Protein AF-A0A1B6K5D1-F1 (afdb_monomer)

Foldseek 3Di:
DLVLLQVLLVVPADFVLVVDPDDDPRRLQGDQDDDDDPVVCPDSNRLNSVLLSLDDPVLSPDGDPVNNVVVVVVCVVVPDPDSVSSVVVSVVVVVVVPPD

Radius of gyration: 13.91 Å; Cα contacts (8 Å, |Δi|>4): 85; chains: 1; bounding box: 37×39×29 Å

Structure (mmCIF, N/CA/C/O backbone):
data_AF-A0A1B6K5D1-F1
#
_entry.id   AF-A0A1B6K5D1-F1
#
loop_
_atom_site.group_PDB
_atom_site.id
_atom_site.type_symbol
_atom_site.label_atom_id
_atom_site.label_alt_id
_atom_site.label_comp_id
_atom_site.label_asym_id
_atom_site.label_entity_id
_atom_site.label_seq_id
_atom_site.pdbx_PDB_ins_code
_atom_site.Cartn_x
_atom_site.Cartn_y
_atom_site.Cartn_z
_atom_site.occupancy
_atom_site.B_iso_or_equiv
_atom_site.auth_seq_id
_atom_site.auth_comp_id
_atom_site.auth_asym_id
_atom_site.auth_atom_id
_atom_site.pdbx_PDB_model_num
ATOM 1 N N . ILE A 1 1 ? -5.098 6.476 0.866 1.00 90.81 1 ILE A N 1
ATOM 2 C CA . ILE A 1 1 ? -4.411 5.159 0.751 1.00 90.81 1 ILE A CA 1
ATOM 3 C C . ILE A 1 1 ? -4.099 4.810 -0.705 1.00 90.81 1 ILE A C 1
ATOM 5 O O . ILE A 1 1 ? -2.922 4.711 -1.029 1.00 90.81 1 ILE A O 1
ATOM 9 N N . HIS A 1 2 ? -5.110 4.700 -1.579 1.00 94.56 2 HIS A N 1
ATOM 10 C CA . HIS A 1 2 ? -4.952 4.362 -3.006 1.00 94.56 2 HIS A CA 1
ATOM 11 C C . HIS A 1 2 ? -3.834 5.151 -3.718 1.00 94.56 2 HIS A C 1
ATOM 13 O O . HIS A 1 2 ? -2.853 4.566 -4.171 1.00 94.56 2 HIS A O 1
ATOM 19 N N . GLU A 1 3 ? -3.917 6.486 -3.717 1.00 95.19 3 GLU A N 1
ATOM 20 C CA . GLU A 1 3 ? -2.933 7.339 -4.403 1.00 95.19 3 GLU A CA 1
ATOM 21 C C . GLU A 1 3 ? -1.515 7.229 -3.834 1.00 95.19 3 GLU A C 1
ATOM 23 O O . GLU A 1 3 ? -0.547 7.260 -4.585 1.00 95.19 3 GLU A O 1
ATOM 28 N N . ALA A 1 4 ? -1.363 7.044 -2.519 1.00 95.44 4 ALA A N 1
ATOM 29 C CA . ALA A 1 4 ? -0.044 6.883 -1.905 1.00 95.44 4 ALA A CA 1
ATOM 30 C C . ALA A 1 4 ? 0.646 5.588 -2.371 1.00 95.44 4 ALA A C 1
ATOM 32 O O . ALA A 1 4 ? 1.853 5.584 -2.609 1.00 95.44 4 ALA A O 1
ATOM 33 N N . ILE A 1 5 ? -0.122 4.505 -2.544 1.00 95.75 5 ILE A N 1
ATOM 34 C CA . ILE A 1 5 ? 0.382 3.233 -3.078 1.00 95.75 5 ILE A CA 1
ATOM 35 C C . ILE A 1 5 ? 0.753 3.384 -4.561 1.00 95.75 5 ILE A C 1
ATOM 37 O O . ILE A 1 5 ? 1.828 2.946 -4.968 1.00 95.75 5 ILE A O 1
ATOM 41 N N . LEU A 1 6 ? -0.089 4.038 -5.367 1.00 96.75 6 LEU A N 1
ATOM 42 C CA . LEU A 1 6 ? 0.214 4.271 -6.785 1.00 96.75 6 LEU A CA 1
ATOM 43 C C . LEU A 1 6 ? 1.383 5.230 -6.996 1.00 96.75 6 LEU A C 1
ATOM 45 O O . LEU A 1 6 ? 2.132 5.089 -7.959 1.00 96.75 6 LEU A O 1
ATOM 49 N N . HIS A 1 7 ? 1.571 6.189 -6.092 1.00 96.88 7 HIS A N 1
ATOM 50 C CA . HIS A 1 7 ? 2.727 7.068 -6.118 1.00 96.88 7 HIS A CA 1
ATOM 51 C C . HIS A 1 7 ? 4.024 6.265 -5.974 1.00 96.88 7 HIS A C 1
ATOM 53 O O . HIS A 1 7 ? 4.916 6.416 -6.801 1.00 96.88 7 HIS A O 1
ATOM 59 N N . VAL A 1 8 ? 4.122 5.365 -4.987 1.00 96.56 8 VAL A N 1
ATOM 60 C CA . VAL A 1 8 ? 5.336 4.545 -4.812 1.00 96.56 8 VAL A CA 1
ATOM 61 C C . VAL A 1 8 ? 5.522 3.487 -5.893 1.00 96.56 8 VAL A C 1
ATOM 63 O O . VAL A 1 8 ? 6.660 3.131 -6.182 1.00 96.56 8 VAL A O 1
ATOM 66 N N . ASP A 1 9 ? 4.437 3.015 -6.511 1.00 95.56 9 ASP A N 1
ATOM 67 C CA . ASP A 1 9 ? 4.499 2.109 -7.661 1.00 95.56 9 ASP A CA 1
ATOM 68 C C . ASP A 1 9 ? 5.243 2.739 -8.847 1.00 95.56 9 ASP A C 1
ATOM 70 O O . ASP A 1 9 ? 6.121 2.112 -9.433 1.00 95.56 9 ASP A O 1
ATOM 74 N N . LYS A 1 10 ? 4.964 4.018 -9.127 1.00 95.25 10 LYS A N 1
ATOM 75 C CA . LYS A 1 10 ? 5.604 4.791 -10.204 1.00 95.25 10 LYS A CA 1
ATOM 76 C C . LYS A 1 10 ? 7.061 5.160 -9.926 1.00 95.25 10 LYS A C 1
ATOM 78 O O . LYS A 1 10 ? 7.785 5.512 -10.848 1.00 95.25 10 LYS A O 1
ATOM 83 N N . LEU A 1 11 ? 7.486 5.138 -8.662 1.00 94.56 11 LEU A N 1
ATOM 84 C CA . LEU A 1 11 ? 8.839 5.539 -8.269 1.00 94.56 11 LEU A CA 1
ATOM 85 C C . LEU A 1 11 ? 9.884 4.427 -8.441 1.00 94.56 11 LEU A C 1
ATOM 87 O O . LEU A 1 11 ? 11.061 4.707 -8.237 1.00 94.56 11 LEU A O 1
ATOM 91 N N . HIS A 1 12 ? 9.475 3.192 -8.767 1.00 88.19 12 HIS A N 1
ATOM 92 C CA . HIS A 1 12 ? 10.377 2.043 -8.955 1.00 88.19 12 HIS A CA 1
ATOM 93 C C . HIS A 1 12 ? 11.424 1.910 -7.835 1.00 88.19 12 HIS A C 1
ATOM 95 O O . HIS A 1 12 ? 12.624 1.783 -8.064 1.00 88.19 12 HIS A O 1
ATOM 101 N N . LEU A 1 13 ? 10.949 2.016 -6.594 1.00 91.31 13 LEU A N 1
ATOM 102 C CA . LEU A 1 13 ? 11.799 2.048 -5.410 1.00 91.31 13 LEU A CA 1
ATOM 103 C C . LEU A 1 13 ? 12.433 0.683 -5.134 1.00 91.31 13 LEU A C 1
ATOM 105 O O . LEU A 1 13 ? 11.816 -0.351 -5.380 1.00 91.31 13 LEU A O 1
ATOM 109 N N . GLN A 1 14 ? 13.624 0.706 -4.534 1.00 91.56 14 GLN A N 1
ATOM 110 C CA . GLN A 1 14 ? 14.353 -0.500 -4.149 1.00 91.56 14 GLN A CA 1
ATOM 111 C C . GLN A 1 14 ? 13.533 -1.420 -3.234 1.00 91.56 14 GLN A C 1
ATOM 113 O O . GLN A 1 14 ? 12.869 -0.991 -2.281 1.00 91.56 14 GLN A O 1
ATOM 118 N N . THR A 1 15 ? 13.650 -2.707 -3.511 1.00 91.25 15 THR A N 1
ATOM 119 C CA . THR A 1 15 ? 13.132 -3.833 -2.741 1.00 91.25 15 THR A CA 1
ATOM 120 C C . THR A 1 15 ? 14.247 -4.484 -1.926 1.00 91.25 15 THR A C 1
ATOM 122 O O . THR A 1 15 ? 15.421 -4.145 -2.067 1.00 91.25 15 THR A O 1
ATOM 125 N N . HIS A 1 16 ? 13.904 -5.430 -1.051 1.00 89.44 16 HIS A N 1
ATOM 126 C CA . HIS A 1 16 ? 14.920 -6.176 -0.301 1.00 89.44 16 HIS A CA 1
ATOM 127 C C . HIS A 1 16 ? 15.756 -7.099 -1.201 1.00 89.44 16 HIS A C 1
ATOM 129 O O . HIS A 1 16 ? 16.898 -7.390 -0.851 1.00 89.44 16 HIS A O 1
ATOM 135 N N . MET A 1 17 ? 15.232 -7.527 -2.358 1.00 87.94 17 MET A N 1
ATOM 136 C CA . MET A 1 17 ? 16.028 -8.273 -3.346 1.00 87.94 17 MET A CA 1
ATOM 137 C C . MET A 1 17 ? 17.172 -7.452 -3.923 1.00 87.94 17 MET A C 1
ATOM 139 O O . MET A 1 17 ? 18.224 -8.007 -4.206 1.00 87.94 17 MET A O 1
ATOM 143 N N . ASP A 1 18 ? 16.996 -6.139 -4.055 1.00 86.81 18 ASP A N 1
ATOM 144 C CA . ASP A 1 18 ? 18.045 -5.267 -4.593 1.00 86.81 18 ASP A CA 1
ATOM 145 C C . ASP A 1 18 ? 19.199 -5.065 -3.592 1.00 86.81 18 ASP A C 1
ATOM 147 O O . ASP A 1 18 ? 20.264 -4.574 -3.957 1.00 86.81 18 ASP A O 1
ATOM 151 N N . VAL A 1 19 ? 18.987 -5.428 -2.320 1.00 85.75 19 VAL A N 1
ATOM 152 C CA . VAL A 1 19 ? 19.955 -5.267 -1.223 1.00 85.75 19 VAL A CA 1
ATOM 153 C C . VAL A 1 19 ? 20.676 -6.579 -0.894 1.00 85.75 19 VAL A C 1
ATOM 155 O O . VAL A 1 19 ? 21.814 -6.553 -0.424 1.00 85.75 19 VAL A O 1
ATOM 158 N N . HIS A 1 20 ? 20.037 -7.730 -1.118 1.00 79.69 20 HIS A N 1
ATOM 159 C CA . HIS A 1 20 ? 20.561 -9.038 -0.726 1.00 79.69 20 HIS A CA 1
ATOM 160 C C . HIS A 1 20 ? 20.730 -9.973 -1.926 1.00 79.69 20 HIS A C 1
ATOM 162 O O . HIS A 1 20 ? 19.796 -10.206 -2.682 1.00 79.69 20 HIS A O 1
ATOM 168 N N . ASN A 1 21 ? 21.894 -10.622 -2.021 1.00 79.50 21 ASN A N 1
ATOM 169 C CA . ASN A 1 21 ? 22.206 -11.589 -3.085 1.00 79.50 21 ASN A CA 1
ATOM 170 C C . ASN A 1 21 ? 21.558 -12.975 -2.889 1.00 79.50 21 ASN A C 1
ATOM 172 O O . ASN A 1 21 ? 21.897 -13.917 -3.601 1.00 79.50 21 ASN A O 1
ATOM 176 N N . TYR A 1 22 ? 20.665 -13.132 -1.910 1.00 83.38 22 TYR A N 1
ATOM 177 C CA . TYR A 1 22 ? 19.981 -14.392 -1.627 1.00 83.38 22 TYR A CA 1
ATOM 178 C C . TYR A 1 22 ? 18.476 -14.172 -1.425 1.00 83.38 22 TYR A C 1
ATOM 180 O O . TYR A 1 22 ? 18.067 -13.111 -0.941 1.00 83.38 22 TYR A O 1
ATOM 188 N N . PRO A 1 23 ? 17.629 -15.164 -1.762 1.00 76.44 23 PRO A N 1
ATOM 189 C CA . PRO A 1 23 ? 16.189 -15.047 -1.584 1.00 76.44 23 PRO A CA 1
ATOM 190 C C . PRO A 1 23 ? 15.832 -14.893 -0.107 1.00 76.44 23 PRO A C 1
ATOM 192 O O . PRO A 1 23 ? 16.207 -15.713 0.731 1.00 76.44 23 PRO A O 1
ATOM 195 N N . THR A 1 24 ? 15.052 -13.866 0.214 1.00 81.88 24 THR A N 1
ATOM 196 C CA . THR A 1 24 ? 14.468 -13.693 1.549 1.00 81.88 24 THR A CA 1
ATOM 197 C C . THR A 1 24 ? 12.950 -13.784 1.473 1.00 81.88 24 THR A C 1
ATOM 199 O O . THR A 1 24 ? 12.341 -13.455 0.456 1.00 81.88 24 THR A O 1
ATOM 202 N N . ARG A 1 25 ? 12.296 -14.170 2.577 1.00 78.56 25 ARG A N 1
ATOM 203 C CA . ARG A 1 25 ? 10.821 -14.236 2.669 1.00 78.56 25 ARG A CA 1
ATOM 204 C C . ARG A 1 25 ? 10.136 -12.900 2.321 1.00 78.56 25 ARG A C 1
ATOM 206 O O . ARG A 1 25 ? 8.959 -12.866 1.975 1.00 78.56 25 ARG A O 1
ATOM 213 N N . HIS A 1 26 ? 10.861 -11.788 2.424 1.00 84.00 26 HIS A N 1
ATOM 214 C CA . HIS A 1 26 ? 10.366 -10.432 2.183 1.00 84.00 26 HIS A CA 1
ATOM 215 C C . HIS A 1 26 ? 11.076 -9.717 1.032 1.00 84.00 26 HIS A C 1
ATOM 217 O O . HIS A 1 26 ? 10.943 -8.507 0.887 1.00 84.00 26 HIS A O 1
ATOM 223 N N . ALA A 1 27 ? 11.742 -10.493 0.182 1.00 85.75 27 ALA A N 1
ATOM 224 C CA . ALA A 1 27 ? 12.331 -10.122 -1.093 1.00 85.75 27 ALA A CA 1
ATOM 225 C C . ALA A 1 27 ? 11.569 -9.018 -1.849 1.00 85.75 27 ALA A C 1
ATOM 227 O O . ALA A 1 27 ? 12.124 -7.959 -2.128 1.00 85.75 27 ALA A O 1
ATOM 228 N N . SER A 1 28 ? 10.281 -9.245 -2.133 1.00 87.25 28 SER A N 1
ATOM 229 C CA . SER A 1 28 ? 9.439 -8.338 -2.927 1.00 87.25 28 SER A CA 1
ATOM 230 C C . SER A 1 28 ? 8.916 -7.114 -2.166 1.00 87.25 28 SER A C 1
ATOM 232 O O . SER A 1 28 ? 8.192 -6.298 -2.737 1.00 87.25 28 SER A O 1
ATOM 234 N N . ARG A 1 29 ? 9.240 -6.962 -0.874 1.00 91.56 29 ARG A N 1
ATOM 235 C CA . ARG A 1 29 ? 8.842 -5.787 -0.089 1.00 91.56 29 ARG A CA 1
ATOM 236 C C . ARG A 1 29 ? 9.771 -4.619 -0.384 1.00 91.56 29 ARG A C 1
ATOM 238 O O . ARG A 1 29 ? 10.992 -4.778 -0.419 1.00 91.56 29 ARG A O 1
ATOM 245 N N . LEU A 1 30 ? 9.188 -3.429 -0.502 1.00 93.19 30 LEU A N 1
ATOM 246 C CA . LEU 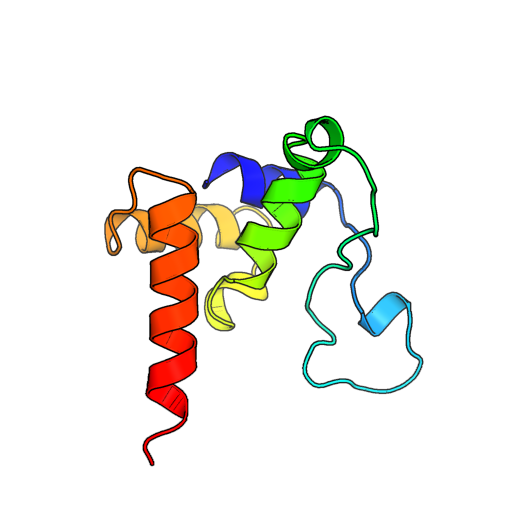A 1 30 ? 9.931 -2.179 -0.612 1.00 93.19 30 LEU A CA 1
ATOM 247 C C . LEU A 1 30 ? 10.757 -1.948 0.654 1.00 93.19 30 LEU A C 1
ATOM 249 O O . LEU A 1 30 ? 10.270 -2.172 1.768 1.00 93.19 30 LEU A O 1
ATOM 253 N N . THR A 1 31 ? 11.986 -1.465 0.495 1.00 93.38 31 THR A N 1
ATOM 254 C CA . THR A 1 31 ? 12.815 -1.061 1.633 1.00 93.38 31 THR A CA 1
ATOM 255 C C . THR A 1 31 ? 12.205 0.169 2.296 1.00 93.38 31 THR A C 1
ATOM 257 O O . THR A 1 31 ? 11.791 1.120 1.626 1.00 93.38 31 THR A O 1
ATOM 260 N N . ILE A 1 32 ? 12.113 0.167 3.625 1.00 91.88 32 ILE A N 1
ATOM 261 C CA . ILE A 1 32 ? 11.635 1.325 4.385 1.00 91.88 32 ILE A CA 1
ATOM 262 C C . ILE A 1 32 ? 12.871 2.007 4.976 1.00 91.88 32 ILE A C 1
ATOM 264 O O . ILE A 1 32 ? 13.551 1.396 5.797 1.00 91.88 32 ILE A O 1
ATOM 268 N N . PRO A 1 33 ? 13.196 3.242 4.556 1.00 89.50 33 PRO A N 1
ATOM 269 C CA . PRO A 1 33 ? 1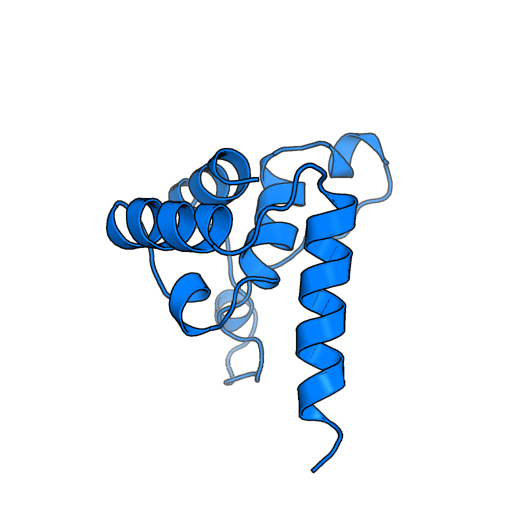4.385 3.923 5.033 1.00 89.50 33 PRO A CA 1
ATOM 270 C C . PRO A 1 33 ? 14.200 4.304 6.501 1.00 89.50 33 PRO A C 1
ATOM 272 O O . PRO A 1 33 ? 13.116 4.727 6.909 1.00 89.50 33 PRO A O 1
ATOM 275 N N . GLN A 1 34 ? 15.265 4.154 7.283 1.00 88.12 34 GLN A N 1
ATOM 276 C CA . GLN A 1 34 ? 15.281 4.540 8.687 1.00 88.12 34 GLN A CA 1
ATOM 277 C C . GLN A 1 34 ? 15.345 6.071 8.798 1.00 88.12 34 GLN A C 1
ATOM 279 O O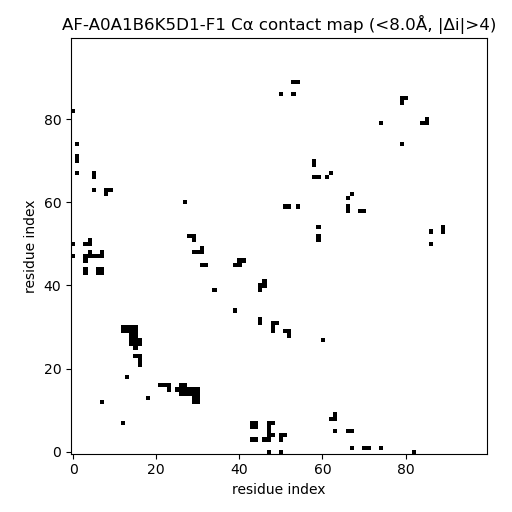 . GLN A 1 34 ? 16.114 6.725 8.094 1.00 88.12 34 GLN A O 1
ATOM 284 N N . HIS A 1 35 ? 14.541 6.661 9.678 1.00 88.56 35 HIS A N 1
ATOM 285 C CA . HIS A 1 35 ? 14.448 8.114 9.850 1.00 88.56 35 HIS A CA 1
ATOM 286 C C . HIS A 1 35 ? 14.148 8.464 11.316 1.00 88.56 35 HIS A C 1
ATOM 288 O O . HIS A 1 35 ? 13.772 7.601 12.104 1.00 88.56 35 HIS A O 1
ATOM 294 N N . ARG A 1 36 ? 14.343 9.737 11.693 1.00 86.31 36 ARG A N 1
ATOM 295 C CA . ARG A 1 36 ? 14.213 10.217 13.088 1.00 86.31 36 ARG A CA 1
ATOM 296 C C . ARG A 1 36 ? 13.145 11.295 13.299 1.00 86.31 36 ARG A C 1
ATOM 298 O O . ARG A 1 36 ? 13.000 11.789 14.410 1.00 86.31 36 ARG A O 1
ATOM 305 N N . THR A 1 37 ? 12.427 11.705 12.252 1.00 89.62 37 THR A N 1
ATOM 306 C CA . THR A 1 37 ? 11.469 12.821 12.322 1.00 89.62 37 THR A CA 1
ATOM 307 C C . THR A 1 37 ? 10.070 12.425 11.860 1.00 89.62 37 THR A C 1
ATOM 309 O O . THR A 1 37 ? 9.897 11.834 10.796 1.00 89.62 37 THR A O 1
ATOM 312 N N . ALA A 1 38 ? 9.045 12.847 12.604 1.00 84.00 38 ALA A N 1
ATOM 313 C CA . ALA A 1 38 ? 7.642 12.622 12.236 1.00 84.00 38 ALA A CA 1
ATOM 314 C C . ALA A 1 38 ? 7.269 13.263 10.883 1.00 84.00 38 ALA A C 1
ATOM 316 O O . ALA A 1 38 ? 6.411 12.766 10.159 1.00 84.00 38 ALA A O 1
ATOM 317 N N . LEU A 1 39 ? 7.941 14.354 10.494 1.00 86.25 39 LEU A N 1
ATOM 318 C CA . LEU A 1 39 ? 7.741 14.978 9.183 1.00 86.25 39 LEU A CA 1
ATOM 319 C C . LEU A 1 39 ? 8.107 14.032 8.032 1.00 86.25 39 LEU A C 1
ATOM 321 O O . LEU A 1 39 ? 7.451 14.037 6.992 1.00 86.25 39 LEU A O 1
ATOM 325 N N . PHE A 1 40 ? 9.142 13.209 8.214 1.00 85.69 40 PHE A N 1
ATOM 326 C CA . PHE A 1 40 ? 9.533 12.229 7.210 1.00 85.69 40 PHE A CA 1
ATOM 327 C C . PHE A 1 40 ? 8.462 11.145 7.039 1.00 85.69 40 PHE A C 1
ATOM 329 O O . PHE A 1 40 ? 8.212 10.713 5.915 1.00 85.69 40 PHE A O 1
ATOM 336 N N . GLU A 1 41 ? 7.762 10.785 8.117 1.00 82.88 41 GLU A N 1
ATOM 337 C CA . GLU A 1 41 ? 6.675 9.799 8.083 1.00 82.88 41 GLU A CA 1
ATOM 338 C C . GLU A 1 41 ? 5.480 10.255 7.254 1.00 82.88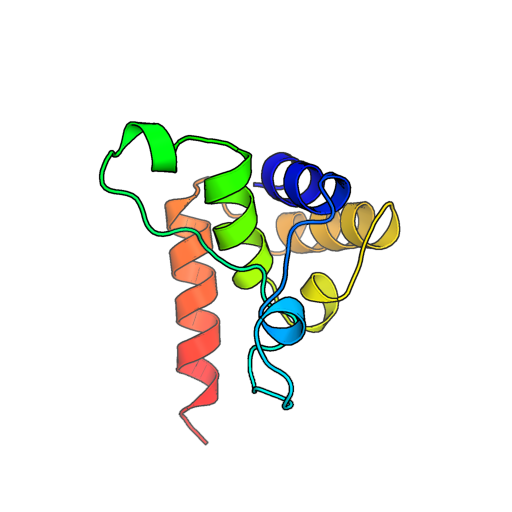 41 GLU A C 1
ATOM 340 O O . GLU A 1 41 ? 4.809 9.439 6.623 1.00 82.88 41 GLU A O 1
ATOM 345 N N . LYS A 1 42 ? 5.258 11.570 7.200 1.00 83.25 42 LYS A N 1
ATOM 346 C CA . LYS A 1 42 ? 4.184 12.186 6.417 1.00 83.25 42 LYS A CA 1
ATOM 347 C C . LYS A 1 42 ? 4.468 12.216 4.914 1.00 83.25 42 LYS A C 1
ATOM 349 O O . LYS A 1 42 ? 3.567 12.531 4.139 1.00 83.25 42 LYS A O 1
ATOM 354 N N . LYS A 1 43 ? 5.691 11.900 4.465 1.00 91.06 43 LYS A N 1
ATOM 355 C CA . LYS A 1 43 ? 6.012 11.882 3.030 1.00 91.06 43 LYS A CA 1
ATOM 356 C C . LYS A 1 43 ? 5.192 10.794 2.320 1.00 91.06 43 LYS A C 1
ATOM 358 O O . LYS A 1 43 ? 5.245 9.640 2.754 1.00 91.06 43 LYS A O 1
ATOM 363 N N . PRO A 1 44 ? 4.533 11.095 1.181 1.00 91.38 44 PRO A N 1
ATOM 364 C CA . PRO A 1 44 ? 3.794 10.098 0.400 1.00 91.38 44 PRO A CA 1
ATOM 365 C C . PRO A 1 44 ? 4.642 8.880 0.026 1.00 91.38 44 PRO A C 1
ATOM 367 O O . PRO A 1 44 ? 4.161 7.752 0.052 1.00 91.38 44 PRO A O 1
ATOM 370 N N . SER A 1 45 ? 5.929 9.097 -0.253 1.00 93.25 45 SER A N 1
ATOM 371 C CA . SER A 1 45 ? 6.879 8.030 -0.556 1.00 93.25 45 SER A CA 1
ATOM 372 C C . SER A 1 45 ? 7.184 7.125 0.639 1.00 93.25 45 SER A C 1
ATOM 374 O O . SER A 1 45 ? 7.460 5.945 0.442 1.00 93.25 45 SER A O 1
ATOM 376 N N . TYR A 1 46 ? 7.127 7.639 1.870 1.00 93.75 46 TYR A N 1
ATOM 377 C CA . TYR A 1 46 ? 7.342 6.847 3.077 1.00 93.75 46 TYR A CA 1
ATOM 378 C C . TYR A 1 46 ? 6.091 6.050 3.444 1.00 93.75 46 TYR A C 1
ATOM 380 O O . TYR A 1 46 ? 6.137 4.820 3.532 1.00 93.75 46 TYR A O 1
ATOM 388 N N . ILE A 1 47 ? 4.954 6.735 3.599 1.00 92.19 47 ILE A N 1
ATOM 389 C CA . ILE A 1 47 ? 3.704 6.070 3.971 1.00 92.19 47 ILE A CA 1
ATOM 390 C C . ILE A 1 47 ? 3.232 5.116 2.868 1.00 92.19 47 ILE A C 1
ATOM 392 O O . ILE A 1 47 ? 2.776 4.016 3.163 1.00 92.19 47 ILE A O 1
ATOM 396 N N . GLY A 1 48 ? 3.438 5.461 1.594 1.00 94.88 48 GLY A N 1
ATOM 397 C CA . GLY A 1 48 ? 3.134 4.588 0.462 1.00 94.88 48 GLY A CA 1
ATOM 398 C C . GLY A 1 48 ? 3.914 3.271 0.494 1.00 94.88 48 GLY A C 1
ATOM 399 O O . GLY A 1 48 ? 3.324 2.224 0.238 1.00 94.88 48 GLY A O 1
ATOM 400 N N . ARG A 1 49 ? 5.202 3.283 0.887 1.00 95.12 49 ARG A N 1
ATOM 401 C CA . ARG A 1 49 ? 6.003 2.051 1.062 1.00 95.12 49 ARG A CA 1
ATOM 402 C C . ARG A 1 49 ? 5.396 1.153 2.137 1.00 95.12 49 ARG A C 1
ATOM 404 O O . ARG A 1 49 ? 5.216 -0.039 1.899 1.00 95.12 49 ARG A O 1
ATOM 411 N N . LYS A 1 50 ? 5.044 1.729 3.296 1.00 92.56 50 LYS A N 1
ATOM 412 C CA . LYS A 1 50 ? 4.379 1.000 4.390 1.00 92.56 50 LYS A CA 1
ATOM 413 C C . LYS A 1 50 ? 3.070 0.372 3.916 1.00 92.56 50 LYS A C 1
ATOM 415 O O . LYS A 1 50 ? 2.890 -0.833 4.050 1.00 92.56 50 LYS A O 1
ATOM 420 N N . LEU A 1 51 ? 2.199 1.173 3.301 1.00 94.00 51 LEU A N 1
ATOM 421 C CA . LEU A 1 51 ? 0.899 0.720 2.809 1.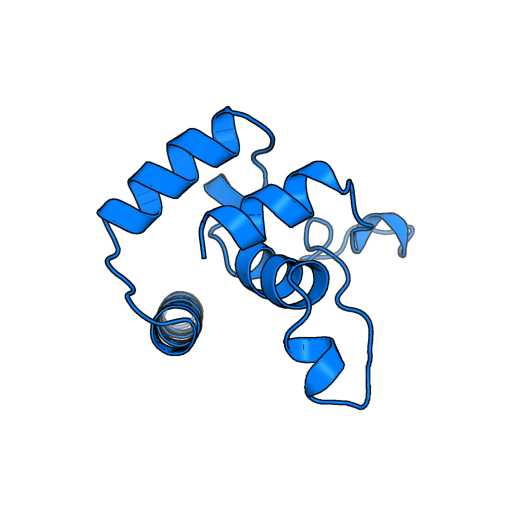00 94.00 51 LEU A CA 1
ATOM 422 C C . LEU A 1 51 ? 1.038 -0.386 1.750 1.00 94.00 51 LEU A C 1
ATOM 424 O O . LEU A 1 51 ? 0.355 -1.401 1.849 1.00 94.00 51 LEU A O 1
ATOM 428 N N . LYS A 1 52 ? 1.952 -0.241 0.776 1.00 94.56 52 LYS A N 1
ATOM 429 C CA . LYS A 1 52 ? 2.182 -1.257 -0.267 1.00 94.56 52 LYS A CA 1
ATOM 430 C C . LYS A 1 52 ? 2.726 -2.568 0.313 1.00 94.56 52 LYS A C 1
ATOM 432 O O . LYS A 1 52 ? 2.303 -3.639 -0.114 1.00 94.56 52 LYS A O 1
ATOM 437 N N . ASN A 1 53 ? 3.605 -2.507 1.315 1.00 93.50 53 ASN A N 1
ATOM 438 C CA . ASN A 1 53 ? 4.146 -3.700 1.979 1.00 93.50 53 ASN A CA 1
ATOM 439 C C . ASN A 1 53 ? 3.097 -4.488 2.783 1.00 93.50 53 ASN A C 1
ATOM 441 O O . ASN A 1 53 ? 3.276 -5.689 2.978 1.00 93.50 53 ASN A O 1
ATOM 445 N N . LEU A 1 54 ? 2.024 -3.826 3.223 1.00 92.38 54 LEU A N 1
ATOM 446 C CA . LEU A 1 54 ? 0.909 -4.425 3.965 1.00 92.38 54 LEU A CA 1
ATOM 447 C C . LEU A 1 54 ? -0.195 -4.994 3.066 1.00 92.38 54 LEU A C 1
ATOM 449 O O . LEU A 1 54 ? -1.139 -5.612 3.563 1.00 92.38 54 LEU A O 1
ATOM 453 N N . LEU A 1 5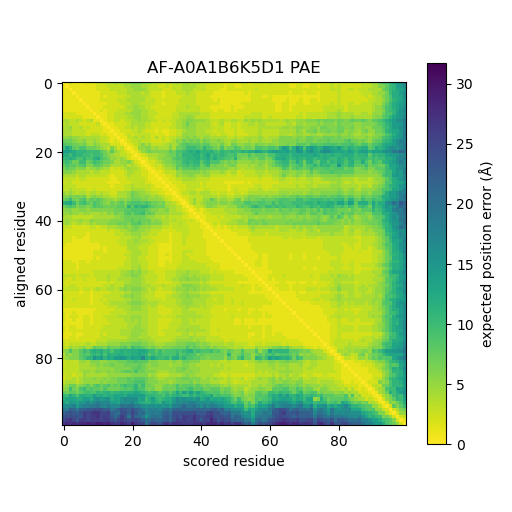5 ? -0.099 -4.794 1.749 1.00 92.50 55 LEU A N 1
ATOM 454 C CA . LEU A 1 55 ? -1.024 -5.420 0.817 1.00 92.50 55 LEU A CA 1
ATOM 455 C C . LEU A 1 55 ? -0.849 -6.944 0.823 1.00 92.50 55 LEU A C 1
ATOM 457 O O . LEU A 1 55 ? 0.287 -7.426 0.916 1.00 92.50 55 LEU A O 1
ATOM 461 N N . PRO A 1 56 ? -1.946 -7.699 0.632 1.00 90.75 56 PRO A N 1
ATOM 462 C CA . PRO A 1 56 ? -1.873 -9.114 0.302 1.00 90.75 56 PRO A CA 1
ATOM 463 C C . PRO A 1 56 ? -0.962 -9.377 -0.899 1.00 90.75 56 PRO A C 1
ATOM 465 O O . PRO A 1 56 ? -0.870 -8.560 -1.820 1.00 90.75 56 PRO A O 1
ATOM 468 N N . ASP A 1 57 ? -0.335 -10.549 -0.920 1.00 88.56 57 ASP A N 1
ATOM 469 C CA . ASP A 1 57 ? 0.673 -10.922 -1.918 1.00 88.56 57 ASP A CA 1
ATOM 470 C C . ASP A 1 57 ? 0.160 -10.798 -3.361 1.00 88.56 57 ASP A C 1
ATOM 472 O O . ASP A 1 57 ? 0.870 -10.284 -4.227 1.00 88.56 57 ASP A O 1
ATOM 476 N N . PHE A 1 58 ? -1.103 -11.169 -3.600 1.00 90.44 58 PHE A N 1
ATOM 477 C CA . PHE A 1 58 ? -1.732 -11.080 -4.921 1.00 90.44 58 PHE A CA 1
ATOM 478 C C . PHE A 1 58 ? -1.873 -9.642 -5.445 1.00 90.44 58 PHE A C 1
ATOM 480 O O . PHE A 1 58 ? -1.897 -9.448 -6.655 1.00 90.44 58 PHE A O 1
ATOM 487 N N . LEU A 1 59 ? -1.944 -8.633 -4.565 1.00 94.00 59 LEU A N 1
ATOM 488 C CA . LEU A 1 59 ? -1.937 -7.217 -4.956 1.00 94.00 59 LEU A CA 1
ATOM 489 C C . LEU A 1 59 ? -0.525 -6.648 -4.985 1.00 94.00 59 LEU A C 1
ATOM 491 O O . LEU A 1 59 ? -0.200 -5.863 -5.869 1.00 94.00 59 LEU A O 1
ATOM 495 N N . ARG A 1 60 ? 0.316 -7.023 -4.017 1.00 91.69 60 ARG A N 1
ATOM 496 C CA . ARG A 1 60 ? 1.652 -6.438 -3.845 1.00 91.69 60 ARG A CA 1
ATOM 497 C C . ARG A 1 60 ? 2.555 -6.665 -5.059 1.00 91.69 60 ARG A C 1
ATOM 499 O O . ARG A 1 60 ? 3.367 -5.797 -5.368 1.00 91.69 60 ARG A O 1
ATOM 506 N N . ASN A 1 61 ? 2.374 -7.793 -5.745 1.00 89.38 61 ASN A N 1
ATOM 507 C CA . ASN A 1 61 ? 3.123 -8.161 -6.949 1.00 89.38 61 ASN A CA 1
ATOM 508 C C . ASN A 1 61 ? 2.590 -7.499 -8.238 1.00 89.38 61 ASN A C 1
ATOM 510 O O . ASN A 1 61 ? 3.172 -7.689 -9.305 1.00 89.38 61 ASN A O 1
ATOM 514 N N . LEU A 1 62 ? 1.491 -6.740 -8.171 1.00 94.62 62 LEU A N 1
ATOM 515 C CA . LEU A 1 62 ? 0.969 -5.986 -9.310 1.00 94.62 62 LEU A CA 1
ATOM 516 C C . LEU A 1 62 ? 1.645 -4.615 -9.419 1.00 94.62 62 LEU A C 1
ATOM 518 O O . LEU A 1 62 ? 2.086 -4.025 -8.429 1.00 94.62 62 LEU A O 1
ATOM 522 N N . THR A 1 63 ? 1.651 -4.082 -10.638 1.00 94.50 63 THR A N 1
ATOM 523 C CA . THR A 1 63 ? 2.130 -2.736 -10.977 1.00 94.50 63 THR A CA 1
ATOM 524 C C . THR A 1 63 ? 1.205 -2.083 -12.008 1.00 94.50 63 THR A C 1
ATOM 526 O O . THR A 1 63 ? 0.384 -2.760 -12.645 1.00 94.50 63 THR A O 1
ATOM 529 N N . GLY A 1 64 ? 1.311 -0.763 -12.164 1.0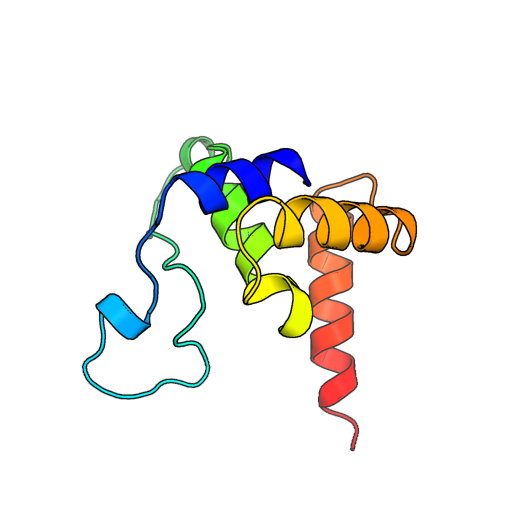0 95.75 64 GLY A N 1
ATOM 530 C CA . GLY A 1 64 ? 0.597 0.011 -13.178 1.00 95.75 64 GLY A CA 1
ATOM 531 C C . GLY A 1 64 ? -0.926 -0.107 -13.073 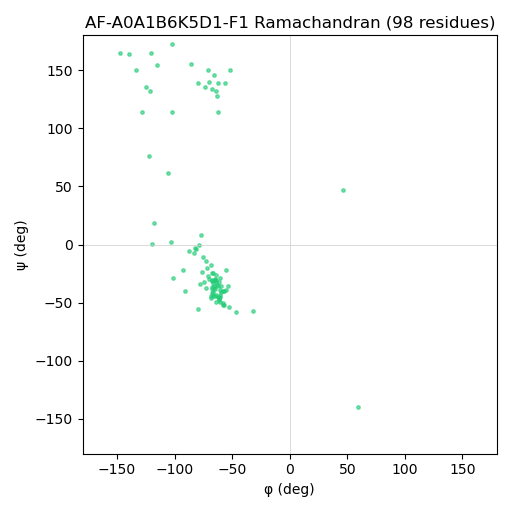1.00 95.75 64 GLY A C 1
ATOM 532 O O . GLY A 1 64 ? -1.499 -0.135 -11.981 1.00 95.75 64 GLY A O 1
ATOM 533 N N . ASP A 1 65 ? -1.599 -0.202 -14.222 1.00 96.75 65 ASP A N 1
ATOM 534 C CA . ASP A 1 65 ? -3.067 -0.228 -14.280 1.00 96.75 65 ASP A CA 1
ATOM 535 C C . ASP A 1 65 ? -3.679 -1.466 -13.617 1.00 96.75 65 ASP A C 1
ATOM 537 O O . ASP A 1 65 ? -4.759 -1.388 -13.026 1.00 96.75 65 ASP A O 1
ATOM 541 N N . ARG A 1 66 ? -2.970 -2.603 -13.637 1.00 97.06 66 ARG A N 1
ATOM 542 C CA . ARG A 1 66 ? -3.422 -3.822 -12.948 1.00 97.06 66 ARG A CA 1
ATOM 543 C C . ARG A 1 66 ? -3.472 -3.616 -11.440 1.00 97.06 66 ARG A C 1
ATOM 545 O O . ARG A 1 66 ? -4.459 -4.003 -10.812 1.00 97.06 66 ARG A O 1
ATOM 552 N N . LEU A 1 67 ? -2.442 -2.981 -10.875 1.00 96.69 67 LEU A N 1
ATOM 553 C CA . LEU A 1 67 ? -2.434 -2.609 -9.463 1.00 96.69 67 LEU A CA 1
ATOM 554 C C . LEU A 1 67 ? -3.541 -1.601 -9.170 1.00 96.69 67 LEU A C 1
ATOM 556 O O . LEU A 1 67 ? -4.311 -1.825 -8.247 1.00 96.69 67 LEU A O 1
ATOM 560 N N . LYS A 1 68 ? -3.652 -0.533 -9.966 1.00 97.12 68 LYS A N 1
ATOM 561 C CA . LYS A 1 68 ? -4.669 0.515 -9.799 1.00 97.12 68 LYS A CA 1
ATOM 562 C C . LYS A 1 68 ? -6.083 -0.056 -9.719 1.00 97.12 68 LYS A C 1
ATOM 564 O O . LYS A 1 68 ? -6.792 0.197 -8.749 1.00 97.12 68 LYS A O 1
ATOM 569 N N . ASN A 1 69 ? -6.477 -0.859 -10.702 1.00 97.62 69 ASN A N 1
ATOM 570 C CA . ASN A 1 69 ? -7.833 -1.396 -10.760 1.00 97.62 69 ASN A CA 1
ATOM 571 C C . ASN A 1 69 ? -8.085 -2.398 -9.625 1.00 97.62 69 ASN A C 1
ATOM 573 O O . ASN A 1 69 ? -9.076 -2.279 -8.908 1.00 97.62 69 ASN A O 1
ATOM 577 N N . SER A 1 70 ? -7.154 -3.327 -9.389 1.00 96.81 70 SER A N 1
ATOM 578 C CA . SER A 1 70 ? -7.316 -4.350 -8.344 1.00 96.81 70 SER A CA 1
ATOM 579 C C . SER A 1 70 ? -7.291 -3.754 -6.934 1.00 96.81 70 SER A C 1
ATOM 581 O O . SER A 1 70 ? -8.032 -4.195 -6.058 1.00 96.81 70 SER A O 1
ATOM 583 N N . LEU A 1 71 ? -6.464 -2.729 -6.708 1.00 96.00 71 LEU A N 1
ATOM 584 C CA . LEU A 1 71 ? -6.391 -2.010 -5.440 1.00 96.00 71 LEU A CA 1
ATOM 585 C C . LEU A 1 71 ? -7.676 -1.230 -5.170 1.00 96.00 71 LEU A C 1
ATOM 587 O O . LEU A 1 71 ? -8.154 -1.240 -4.038 1.00 96.00 71 LEU A O 1
ATOM 591 N N . ARG A 1 72 ? -8.247 -0.575 -6.189 1.00 95.31 72 ARG A N 1
ATOM 592 C CA . ARG 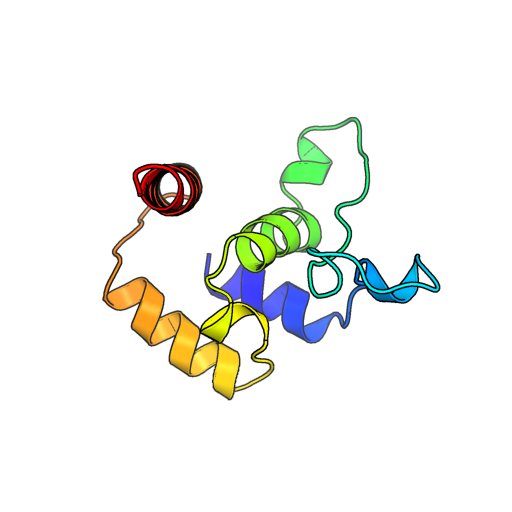A 1 72 ? -9.542 0.100 -6.064 1.00 95.31 72 ARG A CA 1
ATOM 593 C C . ARG A 1 72 ? -10.625 -0.880 -5.620 1.00 95.31 72 ARG A C 1
ATOM 595 O O . ARG A 1 72 ? -11.275 -0.630 -4.611 1.00 95.31 72 ARG A O 1
ATOM 602 N N . GLU A 1 73 ? -10.766 -2.004 -6.317 1.00 95.44 73 GLU A N 1
ATOM 603 C CA . GLU A 1 73 ? -11.750 -3.038 -5.971 1.00 95.44 73 GLU A CA 1
ATOM 604 C C . GLU A 1 73 ? -11.526 -3.609 -4.567 1.00 95.44 73 GLU A C 1
ATOM 606 O O . GLU A 1 73 ? -12.471 -3.799 -3.800 1.00 95.44 73 GLU A O 1
ATOM 611 N N . PHE A 1 74 ? -10.268 -3.844 -4.191 1.00 93.81 74 PHE A N 1
ATOM 612 C CA . PHE A 1 74 ? -9.925 -4.318 -2.856 1.00 93.81 74 PHE A CA 1
ATOM 613 C C . PHE A 1 74 ? -10.334 -3.327 -1.760 1.00 93.81 74 PHE A C 1
ATOM 615 O O . PHE A 1 74 ? -10.932 -3.739 -0.768 1.00 93.81 74 PHE A O 1
ATOM 622 N N . LEU A 1 75 ? -10.041 -2.035 -1.936 1.00 92.12 75 LEU A N 1
ATOM 623 C CA . LEU A 1 75 ? -10.380 -0.996 -0.960 1.00 92.12 75 LEU A CA 1
ATOM 624 C C . LEU A 1 75 ? -11.890 -0.727 -0.889 1.00 92.12 75 LEU A C 1
ATOM 626 O O . LEU A 1 75 ? -12.388 -0.393 0.179 1.00 92.12 75 LEU A O 1
ATOM 630 N N . LEU A 1 76 ? -12.632 -0.911 -1.986 1.00 92.38 76 LEU A N 1
ATOM 631 C CA . LEU A 1 76 ? -14.098 -0.830 -1.973 1.00 92.38 76 LEU A CA 1
ATOM 632 C C . LEU A 1 76 ? -14.731 -1.977 -1.175 1.00 92.38 76 LEU A C 1
ATOM 634 O O . LEU A 1 76 ? -15.705 -1.764 -0.460 1.00 92.38 76 LEU A O 1
ATOM 638 N N . LYS A 1 77 ? -14.166 -3.187 -1.269 1.00 91.19 77 LYS A N 1
ATOM 639 C CA . LYS A 1 77 ? -14.628 -4.362 -0.508 1.00 91.19 77 LYS A CA 1
ATOM 640 C C . LYS A 1 77 ? -14.211 -4.340 0.963 1.00 91.19 77 LYS A C 1
ATOM 642 O O . LYS A 1 77 ? -14.842 -5.002 1.778 1.00 91.19 77 LYS A O 1
ATOM 647 N N . ASN A 1 78 ? -13.145 -3.611 1.292 1.00 86.50 78 ASN A N 1
ATOM 648 C CA . ASN A 1 78 ? -12.592 -3.492 2.639 1.00 86.50 78 ASN A CA 1
ATOM 649 C C . ASN A 1 78 ? -12.574 -2.008 3.031 1.00 86.50 78 ASN A C 1
ATOM 651 O O . ASN A 1 78 ? -11.511 -1.383 2.947 1.00 86.50 78 ASN A O 1
ATOM 655 N N . PRO A 1 79 ? -13.731 -1.425 3.395 1.00 81.31 79 PRO A N 1
ATOM 656 C CA . PRO A 1 79 ? -13.822 -0.004 3.682 1.00 81.31 79 PRO A CA 1
ATOM 657 C C . PRO A 1 79 ? -12.934 0.342 4.878 1.00 81.31 79 PRO A C 1
ATOM 659 O O . PRO A 1 79 ? -13.160 -0.105 5.998 1.00 81.31 79 PRO A O 1
ATOM 662 N N . VAL A 1 80 ? -11.903 1.131 4.596 1.00 83.81 80 VAL A N 1
ATOM 663 C CA . VAL A 1 80 ? -10.969 1.702 5.566 1.00 83.81 80 VAL A CA 1
ATOM 664 C C . VAL A 1 80 ? -10.909 3.201 5.301 1.00 83.81 80 VAL A C 1
ATOM 666 O O . VAL A 1 80 ? -10.499 3.650 4.226 1.00 83.81 80 VAL A O 1
ATOM 669 N N . TYR A 1 81 ? -11.395 3.975 6.258 1.00 78.62 81 TYR A N 1
ATOM 670 C CA . TYR A 1 81 ? -11.574 5.418 6.158 1.00 78.62 81 TYR A CA 1
ATOM 671 C C . TYR A 1 81 ? -10.358 6.178 6.691 1.00 78.62 81 TYR A C 1
ATOM 673 O O . TYR A 1 81 ? -10.110 7.308 6.264 1.00 78.62 81 TYR A O 1
ATOM 681 N N . THR A 1 82 ? -9.550 5.547 7.548 1.00 86.88 82 THR A N 1
ATOM 682 C CA . THR A 1 82 ? -8.303 6.114 8.086 1.00 86.88 82 THR A CA 1
ATOM 683 C C . THR A 1 82 ? -7.073 5.263 7.751 1.00 86.88 82 THR A C 1
ATOM 685 O O . THR A 1 82 ? -7.168 4.118 7.300 1.00 86.88 82 THR A O 1
ATOM 688 N N . ILE A 1 83 ? -5.879 5.842 7.922 1.00 85.44 83 ILE A N 1
ATOM 689 C CA . ILE A 1 83 ? -4.623 5.095 7.759 1.00 85.44 83 ILE A CA 1
ATOM 690 C C . ILE A 1 83 ? -4.517 4.048 8.870 1.00 85.44 83 ILE A C 1
ATOM 692 O O . ILE A 1 83 ? -4.132 2.915 8.601 1.00 85.44 83 ILE A O 1
ATOM 696 N N . GLU A 1 84 ? -4.893 4.419 10.087 1.00 87.12 84 GLU A N 1
ATOM 697 C CA . GLU A 1 84 ? -4.874 3.593 11.289 1.00 87.12 84 GLU A CA 1
ATOM 698 C C . GLU A 1 84 ? -5.732 2.334 11.108 1.00 87.12 84 GLU A C 1
ATOM 700 O O . GLU A 1 84 ? -5.216 1.227 11.253 1.00 87.12 84 GLU A O 1
ATOM 705 N N . GLU A 1 85 ? -6.978 2.479 10.647 1.00 86.56 85 GLU A N 1
ATOM 706 C CA . GLU A 1 85 ? -7.870 1.348 10.339 1.00 86.56 85 GLU A CA 1
ATOM 707 C C . GLU A 1 85 ? -7.258 0.394 9.304 1.00 86.56 85 GLU A C 1
ATOM 709 O O . GLU A 1 85 ? -7.349 -0.832 9.414 1.00 86.56 85 GLU A O 1
ATOM 714 N N . PHE A 1 86 ? -6.586 0.939 8.286 1.00 88.38 86 PHE A N 1
ATOM 715 C CA . PHE A 1 86 ? -5.902 0.112 7.300 1.00 88.38 86 PHE A CA 1
ATOM 716 C C . PHE A 1 86 ? -4.752 -0.686 7.923 1.00 88.38 86 PHE A C 1
ATOM 718 O O . PHE A 1 86 ? -4.628 -1.883 7.639 1.00 88.38 86 PHE A O 1
ATOM 725 N N . LEU A 1 87 ? -3.933 -0.053 8.770 1.00 85.31 87 LEU A N 1
ATOM 726 C CA . LEU A 1 87 ? -2.823 -0.703 9.472 1.00 85.31 87 LEU A CA 1
ATOM 727 C C . LEU A 1 87 ? -3.326 -1.815 10.403 1.00 85.31 87 LEU A C 1
ATOM 729 O O . LEU A 1 87 ? -2.797 -2.928 10.370 1.00 85.31 87 LEU A O 1
ATOM 733 N N . GLU A 1 88 ? -4.380 -1.550 11.172 1.00 86.19 88 GLU A N 1
ATOM 734 C CA . GLU A 1 88 ? -5.018 -2.531 12.054 1.00 86.19 88 GLU A CA 1
ATOM 735 C C . GLU A 1 88 ? -5.574 -3.720 11.267 1.00 86.19 88 GLU A C 1
ATOM 737 O O . GLU A 1 88 ? -5.283 -4.873 11.597 1.00 86.19 88 GLU A O 1
ATOM 742 N N . SER A 1 89 ? -6.280 -3.459 10.160 1.00 83.81 89 SER A N 1
ATOM 743 C CA . SER A 1 89 ? -6.829 -4.519 9.306 1.00 83.81 89 SER A CA 1
ATOM 744 C C . SER A 1 89 ? -5.738 -5.441 8.745 1.00 83.81 89 SER A C 1
ATOM 746 O O . SER A 1 89 ? -5.945 -6.646 8.593 1.00 83.81 89 SER A O 1
ATOM 748 N N . ALA A 1 90 ? -4.559 -4.894 8.429 1.00 82.44 90 ALA A N 1
ATOM 749 C CA . ALA A 1 90 ? -3.439 -5.662 7.898 1.00 82.44 90 ALA A CA 1
ATOM 750 C C . ALA A 1 90 ? -2.779 -6.536 8.970 1.00 82.44 90 ALA A C 1
ATOM 752 O O . ALA A 1 90 ? -2.422 -7.686 8.695 1.00 82.44 90 ALA A O 1
ATOM 753 N N . ASN A 1 91 ? -2.677 -6.026 10.196 1.00 74.75 91 ASN A N 1
ATOM 754 C CA . ASN A 1 91 ? -2.169 -6.793 11.326 1.00 74.75 91 ASN A CA 1
ATOM 755 C C . ASN A 1 91 ? -3.122 -7.936 11.694 1.00 74.75 91 ASN A C 1
ATOM 757 O O . ASN A 1 91 ? -2.670 -9.069 11.826 1.00 74.75 91 ASN A O 1
ATOM 761 N N . ALA A 1 92 ? -4.435 -7.685 11.738 1.00 71.56 92 ALA A N 1
ATOM 762 C CA . ALA A 1 92 ? -5.440 -8.717 12.008 1.00 71.56 92 ALA A CA 1
ATOM 763 C C . ALA A 1 92 ? -5.377 -9.885 11.001 1.00 71.56 92 ALA A C 1
ATOM 765 O O . ALA A 1 92 ? -5.442 -11.050 11.394 1.00 71.56 92 ALA A O 1
ATOM 766 N N . ARG A 1 93 ? -5.155 -9.590 9.709 1.00 68.88 93 ARG A N 1
ATOM 767 C CA . ARG A 1 93 ? -4.936 -10.614 8.667 1.00 68.88 93 ARG A CA 1
ATOM 768 C C . ARG A 1 93 ? -3.663 -11.438 8.883 1.00 68.88 93 ARG A C 1
ATOM 770 O O . ARG A 1 93 ? -3.631 -12.601 8.501 1.00 68.88 93 ARG A O 1
ATOM 777 N N . THR A 1 94 ? -2.631 -10.852 9.490 1.00 59.56 94 THR A N 1
ATOM 778 C CA . THR A 1 94 ? -1.358 -11.538 9.772 1.00 59.56 94 THR A CA 1
ATOM 779 C C . THR A 1 94 ? -1.471 -12.456 10.992 1.00 59.56 94 THR A C 1
ATOM 781 O O . THR A 1 94 ? -0.863 -13.521 11.020 1.00 59.56 94 THR A O 1
ATOM 784 N N . THR A 1 95 ? -2.275 -12.087 11.992 1.00 55.25 95 THR A N 1
ATOM 785 C CA . THR A 1 95 ? -2.462 -12.897 13.206 1.00 55.25 95 THR A CA 1
ATOM 786 C C . THR A 1 95 ? -3.335 -14.131 12.954 1.00 55.25 95 THR A C 1
ATOM 788 O O . THR A 1 95 ? -3.089 -15.182 13.538 1.00 55.25 95 THR A O 1
ATOM 791 N N . MET A 1 96 ? -4.308 -14.055 12.036 1.00 49.16 96 MET A N 1
ATOM 792 C CA . MET A 1 96 ? -5.182 -15.193 11.703 1.00 49.16 96 MET A CA 1
ATOM 793 C C . MET A 1 96 ? -4.468 -16.355 10.989 1.00 49.16 96 MET A C 1
ATOM 795 O O . MET A 1 96 ? -4.980 -17.468 11.001 1.00 49.16 96 MET A O 1
ATOM 799 N N . THR A 1 97 ? -3.280 -16.146 10.412 1.00 48.12 97 THR A N 1
ATOM 800 C CA . THR A 1 97 ? -2.500 -17.221 9.766 1.00 48.12 97 THR A CA 1
ATOM 801 C C . THR A 1 97 ? -1.666 -18.075 10.732 1.00 48.12 97 THR A C 1
ATOM 803 O O . THR A 1 97 ? -1.040 -19.026 10.280 1.00 48.12 97 THR A O 1
ATOM 806 N N . PHE A 1 98 ? -1.642 -17.764 12.036 1.00 46.97 98 PHE A N 1
ATOM 807 C CA . PHE A 1 98 ? -0.860 -18.505 13.044 1.00 46.97 98 PHE A CA 1
ATOM 808 C C . PHE A 1 98 ? -1.685 -19.453 13.938 1.00 46.97 98 PHE A C 1
ATOM 810 O O . PHE A 1 98 ? -1.110 -20.095 14.809 1.00 46.97 98 PHE A O 1
ATOM 817 N N . ASN A 1 99 ? -2.999 -19.576 13.714 1.00 37.84 99 ASN A N 1
ATOM 818 C CA . ASN A 1 99 ? -3.867 -20.544 14.404 1.00 37.84 99 ASN A CA 1
ATOM 819 C C . ASN A 1 99 ? -4.243 -21.715 13.475 1.00 37.84 99 ASN A C 1
ATOM 821 O O . ASN A 1 99 ? -5.419 -21.904 13.160 1.00 37.84 99 ASN A O 1
ATOM 825 N N . ILE A 1 100 ? -3.244 -22.473 13.014 1.00 38.25 100 ILE A N 1
ATOM 826 C CA . ILE A 1 100 ? -3.414 -23.803 12.400 1.00 38.25 100 ILE A CA 1
ATOM 827 C C . ILE A 1 100 ? -2.373 -24.736 13.005 1.00 38.25 100 ILE A C 1
ATOM 829 O O . ILE A 1 100 ? -1.189 -24.329 13.027 1.00 38.25 100 ILE A O 1
#

Sequence (100 aa):
IHEAILHVDKLHLQTHMDVHNYPTRHASRLTIPQHRTALFEKKPSYIGRKLKNLLPDFLRNLTGDRLKNSLREFLLKNPVYTIEEFLESANARTTMTFNI

pLDDT: mean 86.62, std 12.28, range [37.84, 97.62]

Secondary structure (DSSP, 8-state):
-HHHHHHHHHTTPPBGGGT-SS--TTTTSBP----S-HHHHTSHHHHHHHHHHTS-HHHHT--HHHHHHHHHHHHHHS---SHHHHHHHHHHHHHGGG--

Solvent-accessible surface area (backbone atoms only — not comparable to full-atom values): 6036 Å² total; per-residue (Å²): 110,70,67,31,34,55,52,34,60,75,62,72,62,61,30,41,48,80,76,38,101,60,97,50,103,56,26,89,31,53,61,79,83,88,80,93,53,75,71,59,57,70,34,55,66,48,45,9,38,56,56,43,58,57,42,58,69,87,53,49,78,43,57,68,69,64,25,54,54,53,50,50,56,50,45,70,77,50,81,54,92,47,71,65,55,45,54,51,54,42,49,56,62,60,58,64,72,71,79,122

Organism: NCBI:txid320908

Mean predicted aligned error: 5.66 Å